Protein AF-A0A0Q4FW50-F1 (afdb_monomer_lite)

Structure (mmCIF, N/CA/C/O backbone):
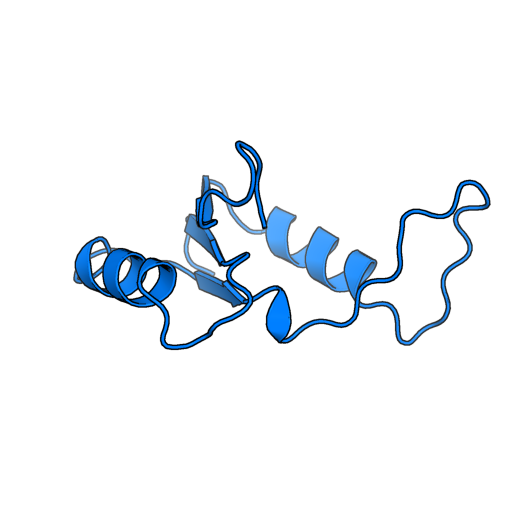data_AF-A0A0Q4FW50-F1
#
_entry.id   AF-A0A0Q4FW50-F1
#
loop_
_atom_site.group_PDB
_atom_site.id
_atom_site.type_symbol
_atom_site.label_atom_id
_atom_site.label_alt_id
_atom_site.label_comp_id
_atom_site.label_asym_id
_atom_site.label_entity_id
_atom_site.label_seq_id
_atom_site.pdbx_PDB_ins_code
_atom_site.Cartn_x
_atom_site.Cartn_y
_atom_site.Cartn_z
_atom_site.occupancy
_atom_site.B_iso_or_equiv
_atom_site.auth_seq_id
_atom_site.auth_comp_id
_atom_site.auth_asym_id
_atom_site.auth_atom_id
_atom_site.pdbx_PDB_model_num
ATOM 1 N N . MET A 1 1 ? -5.921 -13.676 9.753 1.00 77.88 1 MET A N 1
ATOM 2 C CA . MET A 1 1 ? -6.212 -12.420 9.052 1.00 77.88 1 MET A CA 1
ATOM 3 C C . MET A 1 1 ? -7.427 -11.755 9.644 1.00 77.88 1 MET A C 1
ATOM 5 O O . MET A 1 1 ? -8.411 -12.438 9.923 1.00 77.88 1 MET A O 1
ATOM 9 N N . ALA A 1 2 ? -7.358 -10.441 9.797 1.00 93.69 2 ALA A N 1
ATOM 10 C CA . ALA A 1 2 ? -8.529 -9.592 9.918 1.00 93.69 2 ALA A CA 1
ATOM 11 C C . ALA A 1 2 ? -9.226 -9.440 8.552 1.00 93.69 2 ALA A C 1
ATOM 13 O O . ALA A 1 2 ? -8.595 -9.555 7.502 1.00 93.69 2 ALA A O 1
ATOM 14 N N . ASP A 1 3 ? -10.524 -9.130 8.551 1.00 96.25 3 ASP A N 1
ATOM 15 C CA . ASP A 1 3 ? -11.269 -8.867 7.308 1.00 96.25 3 ASP A CA 1
ATOM 16 C C . ASP A 1 3 ? -10.772 -7.598 6.581 1.00 96.25 3 ASP A C 1
ATOM 18 O O . ASP A 1 3 ? -10.960 -7.473 5.369 1.00 96.25 3 ASP A O 1
ATOM 22 N N . SER A 1 4 ? -10.138 -6.671 7.306 1.00 97.00 4 SER A N 1
ATOM 23 C CA . SER A 1 4 ? -9.618 -5.401 6.790 1.00 97.00 4 SER A CA 1
ATOM 24 C C . SER A 1 4 ? -8.095 -5.406 6.694 1.00 97.00 4 SER A C 1
ATOM 26 O O . SER A 1 4 ? -7.419 -5.766 7.657 1.00 97.00 4 SER A O 1
ATOM 28 N N . LEU A 1 5 ? -7.568 -4.922 5.571 1.00 97.88 5 LEU A N 1
ATOM 29 C CA . LEU A 1 5 ? -6.149 -4.668 5.342 1.00 97.88 5 LEU A CA 1
ATOM 30 C C . LEU A 1 5 ? -5.914 -3.187 5.046 1.00 97.88 5 LEU A C 1
ATOM 32 O O . LEU A 1 5 ? -6.526 -2.608 4.144 1.00 97.88 5 LEU A O 1
ATOM 36 N N . ILE A 1 6 ? -4.983 -2.587 5.782 1.00 97.81 6 ILE A N 1
ATOM 37 C CA . ILE A 1 6 ? -4.500 -1.229 5.541 1.00 97.81 6 ILE A CA 1
ATOM 38 C C . ILE A 1 6 ? -3.192 -1.293 4.764 1.00 97.81 6 ILE A C 1
ATOM 40 O O . ILE A 1 6 ? -2.208 -1.867 5.221 1.00 97.81 6 ILE A O 1
ATOM 44 N N . ILE A 1 7 ? -3.168 -0.648 3.603 1.00 97.62 7 ILE A N 1
ATOM 45 C CA . ILE A 1 7 ? -1.981 -0.501 2.767 1.00 97.62 7 ILE A CA 1
ATOM 46 C C . ILE A 1 7 ? -1.451 0.919 2.971 1.00 97.62 7 ILE A C 1
ATOM 48 O O . ILE A 1 7 ? -2.022 1.889 2.465 1.00 97.62 7 ILE A O 1
ATOM 52 N N . ASN A 1 8 ? -0.373 1.050 3.743 1.00 97.56 8 ASN A N 1
ATOM 53 C CA . ASN A 1 8 ? 0.280 2.324 4.022 1.00 97.56 8 ASN A CA 1
ATOM 54 C C . ASN A 1 8 ? 1.334 2.630 2.949 1.00 97.56 8 ASN A C 1
ATOM 56 O O . ASN A 1 8 ? 2.411 2.033 2.929 1.00 97.56 8 ASN A O 1
ATOM 60 N N . GLY A 1 9 ? 1.027 3.586 2.072 1.00 96.56 9 GLY A N 1
ATOM 61 C CA . GLY A 1 9 ? 1.926 4.045 1.011 1.00 96.56 9 GLY A CA 1
ATOM 62 C C . GLY A 1 9 ? 2.931 5.109 1.450 1.00 96.56 9 GLY A C 1
ATOM 63 O O . GLY A 1 9 ? 3.762 5.534 0.658 1.00 96.56 9 GLY A O 1
ATOM 64 N N . SER A 1 10 ? 2.884 5.574 2.702 1.00 96.38 10 SER A N 1
ATOM 65 C CA . SER A 1 10 ? 3.776 6.645 3.141 1.00 96.38 10 SER A CA 1
ATOM 66 C C . SER A 1 10 ? 5.247 6.226 3.106 1.00 96.38 10 SER A C 1
ATOM 68 O O . SER A 1 10 ? 5.651 5.263 3.751 1.00 96.38 10 SER A 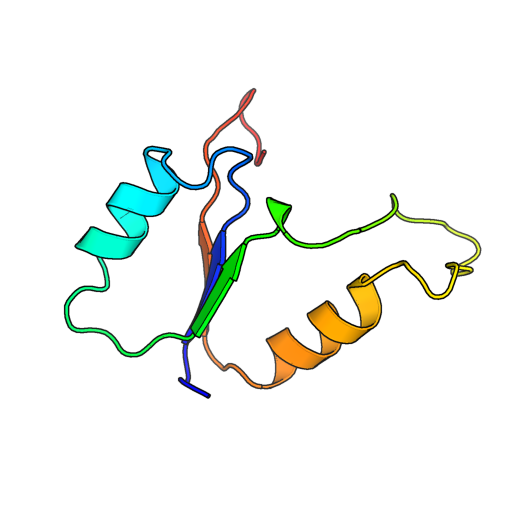O 1
ATOM 70 N N . ALA A 1 11 ? 6.087 7.064 2.499 1.00 93.75 11 ALA A N 1
ATOM 71 C CA . ALA A 1 11 ? 7.544 6.942 2.576 1.00 93.75 11 ALA A CA 1
ATOM 72 C C . ALA A 1 11 ? 8.128 7.251 3.978 1.00 93.75 11 ALA A C 1
ATOM 74 O O . ALA A 1 11 ? 9.343 7.355 4.144 1.00 93.75 11 ALA A O 1
ATOM 75 N N . ARG A 1 12 ? 7.286 7.465 5.002 1.00 93.94 12 ARG A N 1
ATOM 76 C CA . ARG A 1 12 ? 7.694 7.754 6.384 1.00 93.94 12 ARG A CA 1
ATOM 77 C C . ARG A 1 12 ? 6.872 6.915 7.363 1.00 93.94 12 ARG A C 1
ATOM 79 O O . ARG A 1 12 ? 5.734 7.274 7.660 1.00 93.94 12 ARG A O 1
ATOM 86 N N . LEU A 1 13 ? 7.484 5.885 7.952 1.00 92.12 13 LEU A N 1
ATOM 87 C CA . LEU A 1 13 ? 6.819 4.998 8.925 1.00 92.12 13 LEU A CA 1
ATOM 88 C C . LEU A 1 13 ? 6.270 5.748 10.149 1.00 92.12 13 LEU A C 1
ATOM 90 O O . LEU A 1 13 ? 5.205 5.419 10.642 1.00 92.12 13 LEU A O 1
ATOM 94 N N . ASN A 1 14 ? 6.933 6.821 10.589 1.00 94.50 14 ASN A N 1
ATOM 95 C CA . ASN A 1 14 ? 6.483 7.647 11.722 1.00 94.50 14 ASN A CA 1
ATOM 96 C C . ASN A 1 14 ? 5.779 8.950 11.282 1.00 94.50 14 ASN A C 1
ATOM 98 O O . ASN A 1 14 ? 5.715 9.931 12.031 1.00 94.50 14 ASN A O 1
ATOM 102 N N . GLY A 1 15 ? 5.303 8.994 10.032 1.00 95.62 15 GLY A N 1
ATOM 103 C CA . GLY A 1 15 ? 4.627 10.143 9.435 1.00 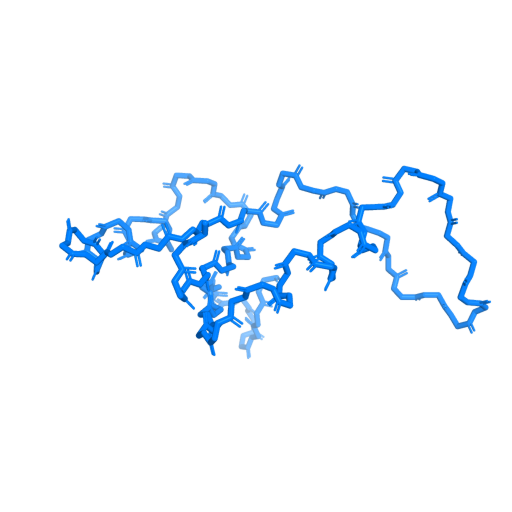95.62 15 GLY A CA 1
ATOM 104 C C . GLY A 1 15 ? 3.189 10.340 9.924 1.00 95.62 15 GLY A C 1
ATOM 105 O O . GLY A 1 15 ? 2.644 9.552 10.694 1.00 95.62 15 GLY A O 1
ATOM 106 N N . ASN A 1 16 ? 2.544 11.407 9.446 1.00 97.31 16 ASN A N 1
ATOM 107 C CA . ASN A 1 16 ? 1.159 11.706 9.822 1.00 97.31 16 ASN A CA 1
ATOM 108 C C . ASN A 1 16 ? 0.186 10.614 9.365 1.00 97.31 16 ASN A C 1
ATOM 110 O O . ASN A 1 16 ? -0.717 10.286 10.122 1.00 97.31 16 ASN A O 1
ATOM 114 N N . THR A 1 17 ? 0.395 10.010 8.190 1.00 97.62 17 THR A N 1
ATOM 115 C CA . THR A 1 17 ? -0.436 8.900 7.696 1.00 97.62 17 THR A CA 1
ATOM 116 C C . THR A 1 17 ? -0.488 7.752 8.705 1.00 97.62 17 THR A C 1
ATOM 118 O O . THR A 1 17 ? -1.581 7.350 9.088 1.00 97.62 17 THR A O 1
ATOM 121 N N . GLN A 1 18 ? 0.661 7.313 9.238 1.00 97.44 18 GLN A N 1
ATOM 122 C CA . GLN A 1 18 ? 0.696 6.275 10.274 1.00 97.44 18 GLN A CA 1
ATOM 123 C C . GLN A 1 18 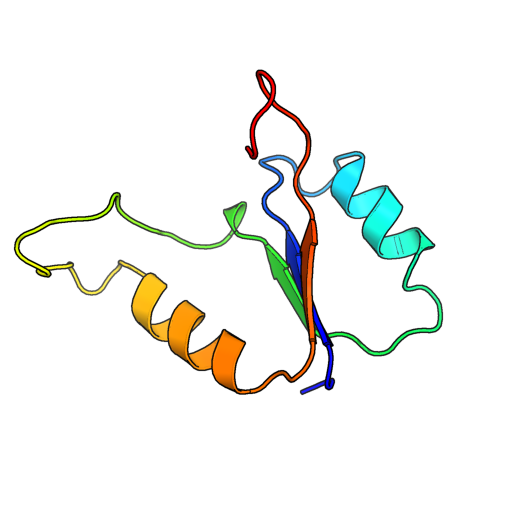? -0.011 6.716 11.562 1.00 97.44 18 GLN A C 1
ATOM 125 O O . GLN A 1 18 ? -0.775 5.947 12.134 1.00 97.44 18 GLN A O 1
ATOM 130 N N . LYS A 1 19 ? 0.200 7.960 12.012 1.00 97.62 19 LYS A N 1
ATOM 131 C CA . LYS A 1 19 ? -0.473 8.485 13.216 1.00 97.62 19 LYS A CA 1
ATOM 132 C C . LYS A 1 19 ? -1.996 8.483 13.069 1.00 97.62 19 LYS A C 1
ATOM 134 O O . LYS A 1 19 ? -2.697 8.175 14.028 1.00 97.62 19 LYS A O 1
ATOM 139 N N . TYR A 1 20 ? -2.503 8.825 11.884 1.00 96.94 20 TYR A N 1
ATOM 140 C CA . TYR A 1 20 ? -3.934 8.776 11.595 1.00 96.94 20 TYR A CA 1
ATOM 141 C C . TYR A 1 20 ? -4.456 7.346 11.515 1.00 96.94 20 TYR A C 1
ATOM 143 O O . TYR A 1 20 ? -5.514 7.102 12.081 1.00 96.94 20 TYR A O 1
ATOM 151 N N . ILE A 1 21 ? -3.720 6.418 10.888 1.00 96.94 21 ILE A N 1
ATOM 152 C CA . ILE A 1 21 ? -4.060 4.987 10.916 1.00 96.94 21 ILE A CA 1
ATOM 153 C C . ILE A 1 21 ? -4.237 4.545 12.370 1.00 96.94 21 ILE A C 1
ATOM 155 O O . ILE A 1 21 ? -5.345 4.193 12.751 1.00 96.94 21 ILE A O 1
ATOM 159 N N . SER A 1 22 ? -3.199 4.696 13.202 1.00 95.69 22 SER A N 1
ATOM 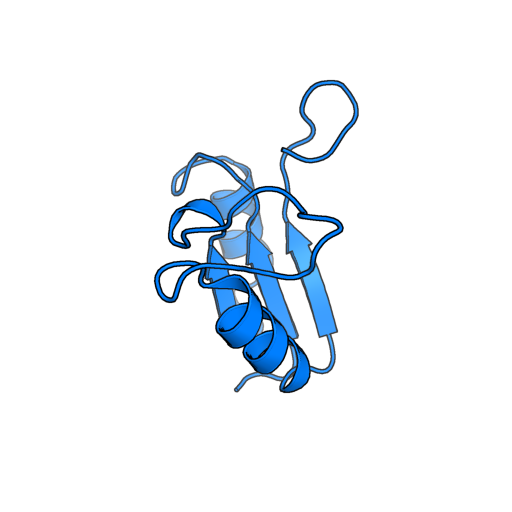160 C CA . SER A 1 22 ? -3.222 4.248 14.599 1.00 95.69 22 SER A CA 1
ATOM 161 C C . SER A 1 22 ? -4.393 4.821 15.397 1.00 95.69 22 SER A C 1
ATOM 163 O O . SER A 1 22 ? -4.998 4.089 16.167 1.00 95.69 22 SER A O 1
ATOM 165 N N . LYS A 1 23 ? -4.734 6.101 15.194 1.00 96.69 23 LYS A N 1
ATOM 166 C CA . LYS A 1 23 ? -5.851 6.757 15.887 1.00 96.69 23 LYS A CA 1
ATOM 167 C C . LYS A 1 23 ? -7.227 6.297 15.392 1.00 96.69 23 LYS A C 1
ATOM 169 O O . LYS A 1 23 ? -8.174 6.236 16.165 1.00 96.69 23 LYS A O 1
ATOM 174 N N . LEU A 1 24 ? -7.376 6.048 14.092 1.00 95.00 24 LEU A N 1
ATOM 175 C CA . LEU A 1 24 ? -8.662 5.658 13.502 1.00 95.00 24 LEU A CA 1
ATOM 176 C C . LEU A 1 24 ? -9.000 4.189 13.755 1.00 95.00 24 LEU A C 1
ATOM 178 O O . LEU A 1 24 ? -10.161 3.805 13.644 1.00 95.00 24 LEU A O 1
ATOM 182 N N . THR A 1 25 ? -7.997 3.378 14.079 1.00 95.25 25 THR A N 1
ATOM 183 C CA . THR A 1 25 ? -8.127 1.927 14.191 1.00 95.25 25 THR A CA 1
ATOM 184 C C . THR A 1 25 ? -7.927 1.409 15.612 1.00 95.25 25 THR A C 1
ATOM 186 O O . THR A 1 25 ? -7.713 0.214 15.778 1.00 95.25 25 THR A O 1
ATOM 189 N N . GLU A 1 26 ? -7.985 2.273 16.633 1.00 95.00 26 GLU A N 1
ATOM 190 C CA . GLU A 1 26 ? -7.733 1.901 18.040 1.00 95.00 26 GLU A CA 1
ATOM 191 C C . GLU A 1 26 ? -8.588 0.710 18.514 1.00 95.00 26 GLU A C 1
ATOM 193 O O . GLU A 1 26 ? -8.115 -0.118 19.288 1.00 95.00 26 GLU A O 1
ATOM 198 N N . GLU A 1 27 ? -9.818 0.585 18.007 1.00 94.94 27 GLU A N 1
ATOM 199 C CA . GLU A 1 27 ? -10.779 -0.465 18.386 1.00 94.94 27 GLU A CA 1
ATOM 200 C C . GLU A 1 27 ? -11.189 -1.362 17.204 1.00 94.94 27 GLU A C 1
ATOM 202 O O . GLU A 1 27 ? -12.188 -2.079 17.263 1.00 94.94 27 GLU A O 1
ATOM 207 N N . ILE A 1 28 ? -10.441 -1.316 16.100 1.00 94.88 28 ILE A N 1
ATOM 208 C CA . ILE A 1 28 ? -10.753 -2.056 14.874 1.00 94.88 28 ILE A CA 1
ATOM 209 C C . ILE A 1 28 ? -9.703 -3.149 14.694 1.00 94.88 28 ILE A C 1
ATOM 211 O O . ILE A 1 28 ? -8.511 -2.891 14.803 1.00 94.88 28 ILE A O 1
ATOM 215 N N . ALA A 1 29 ? -10.130 -4.374 14.387 1.00 96.69 29 ALA A N 1
ATOM 216 C CA . ALA A 1 29 ? -9.209 -5.420 13.954 1.00 96.69 29 ALA A CA 1
ATOM 217 C C . ALA A 1 29 ? -8.828 -5.192 12.483 1.00 96.69 29 ALA A C 1
ATOM 219 O O . ALA A 1 29 ? -9.699 -5.125 11.612 1.00 96.69 29 ALA A O 1
ATOM 220 N N . PHE A 1 30 ? -7.533 -5.089 12.205 1.00 97.06 30 PHE A N 1
ATOM 221 C CA . PHE A 1 30 ? -6.985 -4.944 10.860 1.00 97.06 30 PHE A CA 1
ATOM 222 C C . PHE A 1 30 ? -5.608 -5.599 10.791 1.00 97.06 30 PHE A C 1
ATOM 224 O O . PHE A 1 30 ? -4.904 -5.680 11.797 1.00 97.06 30 PHE A O 1
ATOM 231 N N . ASP A 1 31 ? -5.229 -6.012 9.589 1.00 97.25 31 ASP A N 1
ATOM 232 C CA . ASP A 1 31 ? -3.837 -6.255 9.234 1.00 97.25 31 ASP A CA 1
ATOM 233 C C . ASP A 1 31 ? -3.293 -5.010 8.512 1.00 97.25 31 ASP A C 1
ATOM 235 O O . ASP A 1 31 ? -4.055 -4.213 7.952 1.00 97.25 31 ASP A O 1
ATOM 239 N N . GLN A 1 32 ? -1.978 -4.797 8.544 1.00 96.31 32 GLN A N 1
ATOM 240 C CA . GLN A 1 32 ? -1.343 -3.638 7.914 1.00 96.31 32 GLN A CA 1
ATOM 241 C C . GLN A 1 32 ? -0.089 -4.046 7.148 1.00 96.31 32 GLN A C 1
ATOM 243 O O . GLN A 1 32 ? 0.755 -4.771 7.666 1.00 96.31 32 GLN A O 1
ATOM 248 N N . ILE A 1 33 ? 0.057 -3.492 5.945 1.00 95.94 33 ILE A N 1
ATOM 249 C CA . ILE A 1 33 ? 1.262 -3.571 5.119 1.00 95.94 33 ILE A CA 1
ATOM 250 C C . ILE A 1 33 ? 1.815 -2.160 4.914 1.00 95.94 33 ILE A C 1
ATOM 252 O O . ILE A 1 33 ? 1.078 -1.254 4.517 1.00 95.94 33 ILE A O 1
ATOM 256 N N . ASN A 1 34 ? 3.117 -1.966 5.136 1.00 96.06 34 ASN A N 1
ATOM 257 C CA . ASN A 1 34 ? 3.812 -0.729 4.779 1.00 96.06 34 ASN A CA 1
ATOM 258 C C . ASN A 1 34 ? 4.558 -0.925 3.461 1.00 96.06 34 ASN A C 1
ATOM 260 O O . ASN A 1 34 ? 5.542 -1.655 3.423 1.00 96.06 34 ASN A O 1
ATOM 264 N N . LEU A 1 35 ? 4.156 -0.234 2.391 1.00 94.94 35 LEU A N 1
ATOM 265 C CA . LEU A 1 35 ? 4.792 -0.407 1.076 1.00 94.94 35 LEU A CA 1
ATOM 266 C C . LEU A 1 35 ? 6.293 -0.072 1.095 1.00 94.94 35 LEU A C 1
ATOM 268 O O . LEU A 1 35 ? 7.053 -0.673 0.348 1.00 94.94 35 LEU A O 1
ATOM 272 N N . LEU A 1 36 ? 6.728 0.828 1.986 1.00 94.69 36 LEU A N 1
ATOM 273 C CA . LEU A 1 36 ? 8.141 1.183 2.172 1.00 94.69 36 LEU A CA 1
ATOM 274 C C . LEU A 1 36 ? 9.023 -0.007 2.598 1.00 94.69 36 LEU A C 1
ATOM 276 O O . LEU A 1 36 ? 10.232 0.025 2.386 1.00 94.69 36 LEU A O 1
ATOM 280 N N . GLU A 1 37 ? 8.438 -1.033 3.218 1.00 94.19 37 GLU A N 1
ATOM 281 C CA . GLU A 1 37 ? 9.152 -2.219 3.711 1.00 94.19 37 GLU A CA 1
ATOM 282 C C . GLU A 1 37 ? 9.253 -3.326 2.649 1.00 94.19 37 GLU A C 1
ATOM 284 O O . GLU A 1 37 ? 9.904 -4.344 2.882 1.00 94.19 37 GLU A O 1
ATOM 289 N N . HIS A 1 38 ? 8.645 -3.129 1.475 1.00 93.38 38 HIS A N 1
ATOM 290 C CA . HIS A 1 38 ? 8.655 -4.088 0.378 1.00 93.38 38 HIS A CA 1
ATOM 291 C C . HIS A 1 38 ? 9.465 -3.576 -0.811 1.00 93.38 38 HIS A C 1
ATOM 293 O O . HIS A 1 38 ? 9.459 -2.392 -1.146 1.00 93.38 38 HIS A O 1
ATOM 299 N N . HIS A 1 39 ? 10.147 -4.500 -1.484 1.00 95.19 39 HIS A N 1
ATOM 300 C CA . HIS A 1 39 ? 10.815 -4.215 -2.742 1.00 95.19 39 HIS A CA 1
ATOM 301 C C . HIS A 1 39 ? 9.862 -4.493 -3.907 1.00 95.19 39 HIS A C 1
ATOM 303 O O . HIS A 1 39 ? 9.481 -5.641 -4.130 1.00 95.19 39 HIS A O 1
ATOM 309 N N . PHE A 1 40 ? 9.483 -3.447 -4.638 1.00 94.56 40 PHE A N 1
ATOM 310 C CA . PHE A 1 40 ? 8.709 -3.552 -5.873 1.00 94.56 40 PHE A CA 1
ATOM 311 C C . PHE A 1 40 ? 9.461 -2.852 -6.993 1.00 94.56 40 PHE A C 1
ATOM 313 O O . PHE A 1 40 ? 9.925 -1.719 -6.831 1.00 94.56 40 PHE A O 1
ATOM 320 N N . LEU A 1 41 ? 9.553 -3.508 -8.137 1.00 95.12 41 LEU A N 1
ATOM 321 C CA . LEU A 1 41 ? 10.045 -2.899 -9.353 1.00 95.12 41 LEU A CA 1
ATOM 322 C C . LEU A 1 41 ? 8.903 -2.186 -10.082 1.00 95.12 41 LEU A C 1
ATOM 324 O O . LEU A 1 41 ? 7.724 -2.513 -9.908 1.00 95.12 41 LEU A O 1
ATOM 328 N N . PRO A 1 42 ? 9.231 -1.189 -10.919 1.00 94.12 42 PRO A N 1
ATOM 329 C CA . PRO A 1 42 ? 8.257 -0.594 -11.816 1.00 94.12 42 PRO A CA 1
ATOM 330 C C . PRO A 1 42 ? 7.613 -1.654 -12.708 1.00 94.12 42 PRO A C 1
ATOM 332 O O . PRO A 1 42 ? 8.238 -2.653 -13.065 1.00 94.12 42 PRO A O 1
ATOM 335 N N . TYR A 1 43 ? 6.379 -1.386 -13.126 1.00 93.38 43 TYR A N 1
ATOM 336 C CA . TYR A 1 43 ? 5.681 -2.253 -14.062 1.00 93.38 43 TYR A CA 1
ATOM 337 C C . TYR A 1 43 ? 6.515 -2.494 -15.333 1.00 93.38 43 TYR A C 1
ATOM 339 O O . TYR A 1 43 ? 6.939 -1.551 -16.005 1.00 93.38 43 TYR A O 1
ATOM 347 N N . ASN A 1 44 ? 6.709 -3.767 -15.665 1.00 93.69 44 ASN A N 1
ATOM 348 C CA . ASN A 1 44 ? 7.407 -4.250 -16.846 1.00 93.69 44 ASN A CA 1
ATOM 349 C C . ASN A 1 44 ? 6.411 -4.920 -17.809 1.00 93.69 44 ASN A C 1
ATOM 351 O O . ASN A 1 44 ? 5.790 -5.926 -17.464 1.00 93.69 44 ASN A O 1
ATOM 355 N N . TYR A 1 45 ? 6.305 -4.410 -19.040 1.00 95.50 45 TYR A N 1
ATOM 356 C CA . TYR A 1 45 ? 5.420 -4.951 -20.082 1.00 95.50 45 TYR A CA 1
ATOM 357 C C . TYR A 1 45 ? 5.754 -6.389 -20.501 1.00 95.50 45 TYR A C 1
ATOM 359 O O . TYR A 1 45 ? 4.875 -7.106 -20.976 1.00 95.50 45 TYR A O 1
ATOM 367 N N . GLU A 1 46 ? 6.997 -6.833 -20.314 1.00 96.56 46 GLU A N 1
ATOM 368 C CA . GLU A 1 46 ? 7.402 -8.216 -20.592 1.00 96.56 46 GLU A CA 1
ATOM 369 C C . GLU A 1 46 ? 6.905 -9.195 -19.516 1.00 96.56 46 GLU A C 1
ATOM 371 O O . GLU A 1 46 ? 6.974 -10.407 -19.711 1.00 96.56 46 GLU A O 1
ATOM 376 N N . ASN A 1 47 ? 6.384 -8.680 -18.392 1.00 92.44 47 ASN A N 1
ATOM 377 C CA . ASN A 1 47 ? 5.967 -9.434 -17.206 1.00 92.44 47 ASN A CA 1
ATOM 378 C C . ASN A 1 47 ? 7.058 -10.374 -16.660 1.00 92.44 47 ASN A C 1
ATOM 380 O O . ASN A 1 47 ? 6.760 -11.415 -16.077 1.00 92.44 47 ASN A O 1
ATOM 384 N N . GLN A 1 48 ? 8.326 -10.005 -16.851 1.00 94.25 48 GLN A N 1
ATOM 385 C CA . GLN A 1 48 ? 9.478 -10.702 -16.293 1.00 94.25 48 GLN A CA 1
ATOM 386 C C . GLN A 1 48 ? 10.011 -9.895 -15.114 1.00 94.25 48 GLN A C 1
ATOM 388 O O . GLN A 1 48 ? 10.439 -8.751 -15.283 1.00 94.25 48 GLN A O 1
ATOM 393 N N . TYR A 1 49 ? 9.974 -10.503 -13.933 1.00 94.94 49 TYR A N 1
ATOM 394 C CA . TYR A 1 49 ? 10.466 -9.917 -12.693 1.00 94.94 49 TYR A CA 1
ATOM 395 C C . TYR A 1 49 ? 11.466 -10.877 -12.047 1.00 94.94 49 TYR A C 1
ATOM 397 O O . TYR A 1 49 ? 11.293 -12.097 -12.140 1.00 94.94 49 TYR A O 1
ATOM 405 N N . PRO A 1 50 ? 12.532 -10.354 -11.433 1.00 94.94 50 PRO A N 1
ATOM 406 C CA . PRO A 1 50 ? 13.490 -11.172 -10.722 1.00 94.94 50 PRO A CA 1
ATOM 407 C C . PRO A 1 50 ? 12.909 -11.618 -9.359 1.00 94.94 50 PRO A C 1
ATOM 409 O O . PRO A 1 50 ? 11.954 -11.010 -8.871 1.00 94.94 50 PRO A O 1
ATOM 412 N N . PRO A 1 51 ? 13.448 -12.680 -8.731 1.00 93.25 51 PRO A N 1
ATOM 413 C CA . PRO A 1 51 ? 12.867 -13.270 -7.518 1.00 93.25 51 PRO A CA 1
ATOM 414 C C . PRO A 1 51 ? 12.794 -12.343 -6.295 1.00 93.25 51 PRO A C 1
ATOM 416 O O . PRO A 1 51 ? 12.048 -12.627 -5.362 1.00 93.25 51 PRO A O 1
ATOM 419 N N . GLU A 1 52 ? 13.590 -11.276 -6.259 1.00 94.62 52 GLU A N 1
ATOM 420 C CA . GLU A 1 52 ? 13.572 -10.263 -5.201 1.00 94.62 52 GLU A CA 1
ATOM 421 C C . GLU A 1 52 ? 12.362 -9.319 -5.263 1.00 94.62 52 GLU A C 1
ATOM 423 O O . GLU A 1 52 ? 12.063 -8.653 -4.268 1.00 94.62 52 GLU A O 1
ATOM 428 N N . ASP A 1 53 ? 11.663 -9.250 -6.400 1.00 96.56 53 ASP A N 1
ATOM 429 C CA . ASP A 1 53 ? 10.431 -8.478 -6.509 1.00 96.56 53 ASP A CA 1
ATOM 430 C C . ASP A 1 53 ? 9.324 -9.126 -5.667 1.00 96.56 53 ASP A C 1
ATOM 432 O O . ASP A 1 53 ? 8.949 -10.286 -5.846 1.00 96.56 53 ASP A O 1
ATOM 436 N N . CYS A 1 54 ? 8.793 -8.366 -4.714 1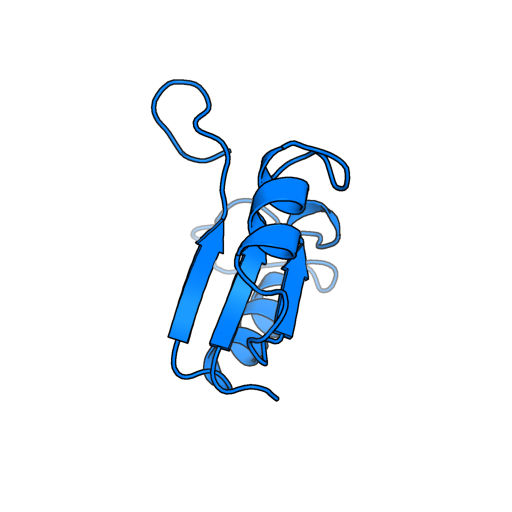.00 95.06 54 CYS A N 1
ATOM 437 C CA . CYS A 1 54 ? 7.834 -8.865 -3.738 1.00 95.06 54 CYS A CA 1
ATOM 438 C C . CYS A 1 54 ? 6.370 -8.704 -4.180 1.00 95.06 54 CYS A C 1
ATOM 440 O O . CYS A 1 54 ? 5.470 -9.011 -3.389 1.00 95.06 54 CYS A O 1
ATOM 442 N N . PHE A 1 55 ? 6.097 -8.214 -5.395 1.00 94.56 55 PHE A N 1
ATOM 443 C CA . PHE A 1 55 ? 4.744 -7.876 -5.832 1.00 94.56 55 PHE A CA 1
ATOM 444 C C . PHE A 1 55 ? 3.825 -9.095 -5.863 1.00 94.56 55 PHE A C 1
ATOM 446 O O . PHE A 1 55 ? 2.684 -8.996 -5.427 1.00 94.56 55 PHE A O 1
ATOM 453 N N . GLU A 1 56 ? 4.300 -10.262 -6.310 1.00 92.75 56 GLU A N 1
ATOM 454 C CA . GLU A 1 56 ? 3.462 -11.467 -6.364 1.00 92.75 56 GLU A CA 1
ATOM 455 C C . GLU A 1 56 ? 3.005 -11.913 -4.965 1.00 92.75 56 GLU A C 1
ATOM 457 O O . GLU A 1 56 ? 1.835 -12.244 -4.762 1.00 92.75 56 GLU A O 1
ATOM 462 N N . THR A 1 57 ? 3.907 -11.891 -3.981 1.00 91.25 57 THR A N 1
ATOM 463 C CA . THR A 1 57 ? 3.584 -12.229 -2.587 1.00 91.25 57 THR A CA 1
ATOM 464 C C . THR A 1 57 ? 2.601 -11.221 -2.000 1.00 91.25 57 THR A C 1
ATOM 466 O O . THR A 1 57 ? 1.588 -11.617 -1.427 1.00 91.25 57 THR A O 1
ATOM 469 N N . PHE A 1 58 ? 2.848 -9.925 -2.212 1.00 94.31 58 PHE A N 1
ATOM 470 C CA . PHE A 1 58 ? 1.930 -8.855 -1.821 1.00 94.31 58 PHE A CA 1
ATOM 471 C C . PHE A 1 58 ? 0.543 -9.023 -2.466 1.00 94.31 58 PHE A C 1
ATOM 473 O O . PHE A 1 58 ? -0.477 -8.937 -1.788 1.00 94.31 58 PHE A O 1
ATOM 480 N N . ALA A 1 59 ? 0.491 -9.326 -3.764 1.00 93.38 59 ALA A N 1
ATOM 481 C CA . ALA A 1 59 ? -0.749 -9.508 -4.511 1.00 93.38 59 ALA A CA 1
ATOM 482 C C . ALA A 1 59 ? -1.550 -10.730 -4.039 1.00 93.38 59 ALA A C 1
ATOM 484 O O . ALA A 1 59 ? -2.774 -10.718 -4.113 1.00 93.38 59 ALA A O 1
ATOM 485 N N . LYS A 1 60 ? -0.892 -11.780 -3.537 1.00 93.44 60 LYS A N 1
ATOM 486 C CA . LYS A 1 60 ? -1.579 -12.915 -2.901 1.00 93.44 60 LYS A CA 1
ATOM 487 C C . LYS A 1 60 ? -2.115 -12.547 -1.523 1.00 93.44 60 LYS A C 1
ATOM 489 O O . LYS A 1 60 ? -3.226 -12.947 -1.193 1.00 93.44 60 LYS A O 1
ATOM 494 N N . GLU A 1 61 ? -1.360 -11.766 -0.755 1.00 91.69 61 GLU A N 1
ATOM 495 C CA . GLU A 1 61 ? -1.753 -11.330 0.586 1.00 91.69 61 GLU A CA 1
ATOM 496 C C . GLU A 1 61 ? -3.060 -10.526 0.561 1.00 91.69 61 GLU A C 1
ATOM 498 O O . GLU A 1 61 ? -4.000 -10.839 1.290 1.00 91.69 61 GLU A O 1
ATOM 503 N N . ILE A 1 62 ? -3.181 -9.560 -0.360 1.00 95.38 62 ILE A N 1
ATOM 504 C CA . ILE A 1 62 ? -4.384 -8.718 -0.469 1.00 95.38 62 ILE A CA 1
ATOM 505 C C . ILE A 1 62 ? -5.669 -9.520 -0.752 1.00 95.38 62 ILE A C 1
ATOM 507 O O . ILE A 1 62 ? -6.757 -9.040 -0.438 1.00 95.38 62 ILE A O 1
ATOM 511 N N . LEU A 1 63 ? -5.570 -10.733 -1.315 1.00 96.25 63 LEU A N 1
ATOM 512 C CA . LEU A 1 63 ? -6.729 -11.578 -1.638 1.00 96.25 63 LEU A CA 1
ATOM 513 C C . LEU A 1 63 ? -7.369 -12.225 -0.405 1.00 96.25 63 LEU A C 1
ATOM 515 O O . LEU A 1 63 ? -8.508 -12.685 -0.489 1.00 96.25 63 LEU A O 1
ATOM 519 N N . TYR A 1 64 ? -6.673 -12.266 0.734 1.00 96.38 64 TYR A N 1
ATOM 520 C CA . TYR A 1 64 ? -7.212 -12.830 1.974 1.00 96.38 64 TYR A CA 1
ATOM 521 C C . TYR A 1 64 ? -8.133 -11.868 2.736 1.00 96.38 64 TYR A C 1
ATOM 523 O O . TYR A 1 64 ? -8.741 -12.271 3.729 1.00 96.38 64 TYR A O 1
ATOM 531 N N . HIS A 1 65 ? -8.265 -10.619 2.279 1.00 97.62 65 HIS A N 1
ATOM 532 C CA . HIS A 1 65 ? -9.016 -9.570 2.966 1.00 97.62 65 HIS A CA 1
ATOM 533 C C . HIS A 1 65 ? -10.235 -9.116 2.159 1.00 97.62 65 HIS A C 1
ATOM 535 O O . HIS A 1 65 ? -10.229 -9.091 0.931 1.00 97.62 65 HIS A O 1
ATOM 541 N N . LYS A 1 66 ? -11.296 -8.718 2.865 1.00 97.62 66 LYS A N 1
ATOM 542 C CA . LYS A 1 66 ? -12.549 -8.223 2.271 1.00 97.62 66 LYS A CA 1
ATOM 543 C C . LYS A 1 66 ? -12.535 -6.714 2.066 1.00 97.62 66 LYS A C 1
ATOM 545 O O . LYS A 1 66 ? -13.161 -6.210 1.135 1.00 97.62 66 LYS A O 1
ATOM 550 N N . HIS A 1 67 ? -11.864 -5.995 2.959 1.00 96.75 67 HIS A N 1
ATOM 551 C CA . HIS A 1 67 ? -11.808 -4.540 2.951 1.00 96.75 67 HIS A CA 1
ATOM 552 C C . HIS A 1 67 ? -10.366 -4.087 2.768 1.00 96.75 67 HIS A C 1
ATOM 554 O O . HIS A 1 67 ? -9.501 -4.416 3.574 1.00 96.75 67 HIS A O 1
ATOM 560 N N . LEU A 1 68 ? -10.117 -3.315 1.713 1.00 97.44 68 LEU A N 1
ATOM 561 C CA . LEU A 1 68 ? -8.810 -2.734 1.429 1.00 97.44 68 LEU A CA 1
ATOM 562 C C . LEU A 1 68 ? -8.872 -1.227 1.672 1.00 97.44 68 LEU A C 1
ATOM 564 O O . LEU A 1 68 ? -9.718 -0.535 1.103 1.00 97.44 68 LEU A O 1
ATOM 568 N N . ILE A 1 69 ? -7.979 -0.722 2.518 1.00 97.12 69 ILE A N 1
ATOM 569 C CA . ILE A 1 69 ? -7.880 0.696 2.865 1.00 97.12 69 ILE A CA 1
ATOM 570 C C . ILE A 1 69 ? -6.525 1.209 2.384 1.00 97.12 69 ILE A C 1
ATOM 572 O O . ILE A 1 69 ? -5.484 0.838 2.922 1.00 97.12 69 ILE A O 1
ATOM 576 N N . PHE A 1 70 ? -6.531 2.096 1.391 1.00 97.44 70 PHE A N 1
ATOM 577 C CA . PHE A 1 70 ? -5.319 2.756 0.906 1.00 97.44 70 PHE A CA 1
ATOM 578 C C . PHE A 1 70 ? -5.036 4.013 1.733 1.00 97.44 70 PHE A C 1
ATOM 580 O O . PHE A 1 70 ? -5.755 5.008 1.639 1.00 97.44 70 PHE A O 1
ATOM 587 N N . ALA A 1 71 ? -3.977 3.977 2.538 1.00 97.44 71 ALA A N 1
ATOM 588 C CA . ALA A 1 71 ? -3.538 5.092 3.365 1.00 97.44 71 ALA A CA 1
ATOM 589 C C . ALA A 1 71 ? -2.282 5.728 2.751 1.00 97.44 71 ALA A C 1
ATOM 591 O O . ALA A 1 71 ? -1.169 5.232 2.910 1.00 97.44 71 ALA A O 1
ATOM 592 N N . THR A 1 72 ? -2.448 6.844 2.043 1.00 97.12 72 THR A N 1
ATOM 593 C CA . THR A 1 72 ? -1.353 7.546 1.351 1.00 97.12 72 THR A CA 1
ATOM 594 C C . THR A 1 72 ? -1.407 9.051 1.639 1.00 97.12 72 THR A C 1
ATOM 596 O O . THR A 1 72 ? -2.500 9.621 1.716 1.00 97.12 72 THR A O 1
ATOM 599 N N . PRO A 1 73 ? -0.264 9.724 1.876 1.00 96.69 73 PRO A N 1
ATOM 600 C CA . PRO A 1 73 ? -0.235 11.180 1.865 1.00 96.69 73 PRO A CA 1
ATOM 601 C C . PRO A 1 73 ? -0.468 11.702 0.439 1.00 96.69 73 PRO A C 1
ATOM 603 O O . PRO A 1 73 ? -0.043 11.088 -0.533 1.00 96.69 73 PRO A O 1
ATOM 606 N N . VAL A 1 74 ? -1.085 12.877 0.314 1.00 95.69 74 VAL A N 1
ATOM 607 C CA . VAL A 1 74 ? -1.213 13.543 -0.989 1.00 95.69 74 VAL A CA 1
ATOM 608 C C . VAL A 1 74 ? 0.101 14.248 -1.322 1.00 95.69 74 VAL A C 1
ATOM 610 O O . VAL A 1 74 ? 0.440 15.258 -0.700 1.00 95.69 74 VAL A O 1
ATOM 613 N N . TYR A 1 75 ? 0.826 13.736 -2.313 1.00 92.38 75 TYR A N 1
ATOM 614 C CA . TYR A 1 75 ? 2.017 14.357 -2.887 1.00 92.38 75 TYR A CA 1
ATOM 615 C C . TYR A 1 75 ? 1.725 14.773 -4.324 1.00 92.38 75 TYR A C 1
ATOM 617 O O . TYR A 1 75 ? 1.323 13.961 -5.147 1.00 92.38 75 TYR A O 1
ATOM 625 N N . TRP A 1 76 ? 1.892 16.066 -4.619 1.00 94.81 76 TRP A N 1
ATOM 626 C CA . TRP A 1 76 ? 1.636 16.627 -5.953 1.00 94.81 76 TRP A CA 1
ATOM 627 C C . TRP A 1 76 ? 0.263 16.251 -6.531 1.00 94.81 76 TRP A C 1
ATOM 629 O O . TRP A 1 76 ? 0.151 15.885 -7.696 1.00 94.81 76 TRP A O 1
ATOM 639 N N . TYR A 1 77 ? -0.789 16.357 -5.711 1.00 95.00 77 TYR A N 1
ATOM 640 C CA . TYR A 1 77 ? -2.168 16.005 -6.084 1.00 95.00 77 TYR A CA 1
ATOM 641 C C . TYR A 1 77 ? -2.381 14.517 -6.431 1.00 95.00 77 TYR A C 1
ATOM 643 O O . TYR A 1 77 ? -3.399 14.170 -7.023 1.00 95.00 77 TYR A O 1
ATOM 651 N N . SER A 1 78 ? -1.455 13.638 -6.038 1.00 94.88 78 SER A N 1
ATOM 652 C CA . SER A 1 78 ? -1.502 12.192 -6.267 1.00 94.88 78 SER A CA 1
ATOM 653 C C . SER A 1 78 ? -1.115 11.414 -5.003 1.00 94.88 78 SER A C 1
ATOM 655 O O . SER A 1 78 ? -0.712 12.002 -3.995 1.00 94.88 78 SER A O 1
ATOM 657 N N . MET A 1 79 ? -1.254 10.086 -5.055 1.00 94.25 79 MET A N 1
ATOM 658 C CA . MET A 1 79 ? -0.627 9.191 -4.082 1.00 94.25 79 MET A CA 1
ATOM 659 C C . MET A 1 79 ? 0.902 9.305 -4.139 1.00 94.25 79 MET A C 1
ATOM 661 O O . MET A 1 79 ? 1.465 9.643 -5.185 1.00 94.25 79 MET A O 1
ATOM 665 N N . SER A 1 80 ? 1.532 9.035 -2.997 1.00 87.88 80 SER A N 1
ATOM 666 C CA . SER A 1 80 ? 2.985 8.903 -2.817 1.00 87.88 80 SER A CA 1
ATOM 667 C C . SER A 1 80 ? 3.628 7.813 -3.656 1.00 87.88 80 SER A C 1
ATOM 669 O O . SER A 1 80 ? 2.986 6.746 -3.777 1.00 87.88 80 SER A O 1
#

Secondary structure (DSSP, 8-state):
--SEEEEE--S-TTSHHHHHHHHHTTT---EEEEGGGS--PPP-TT----TT--HHHHHHHGGG-SEEEEE--EETTEE-

Radius of gyration: 13.85 Å; chains: 1; bounding box: 26×30×39 Å

Sequence (80 aa):
MADSLIINGSARLNGNTQKYISKLTEEIAFDQINLLEHHFLPYNYENQYPPEDCFETFAKEILYHKHLIFATPVYWYSMS

Foldseek 3Di:
DFQEEEEAADLDCPDPLVVVVCVVCVPPDYHYDYVNVADADPDDPVPDDDPRHCVVVVVVVVVVHNHYHYRADQDPNDGD

pLDDT: mean 95.13, std 2.66, range [77.88, 97.88]